Protein AF-W2KAK3-F1 (afdb_monomer_lite)

Foldseek 3Di:
DDDDDDDDDDDDDDDDDDDDDDDDDDDDDDDDDDPPPPVLQPLDPVCVVVLVVCVVVLHDLVNLCVVLVCDPDCVVVCVVSVSSSSNSNVVNVVQCVDPVCVVSCVVNVVD

Organism: Phytophthora nicotianae (NCBI:txid4792)

InterPro domains:
  IPR031825 RXLR phytopathogen effector protein [PF16810] (3-92)

pLDDT: mean 71.6, std 21.8, range [32.75, 96.25]

Sequence (111 aa):
GNRDNKRALRVASKTEEADSSDDPASAKDLTDSDDEEERDLIISTWDRPKYRRWFHDGMTPYDVQHVLGLTGVRRLWKPIKRRVYKGYVVYYTEKCNKAKYHDFCKQHADK

Radius of gyration: 22.88 Å; chains: 1; bounding box: 58×44×67 Å

Structure (mmCIF, N/CA/C/O backbone):
data_AF-W2KAK3-F1
#
_entry.id   AF-W2KAK3-F1
#
loop_
_atom_site.group_PDB
_atom_site.id
_atom_site.type_symbol
_atom_site.label_atom_id
_atom_site.label_alt_id
_atom_site.label_comp_id
_atom_site.label_asym_id
_atom_site.label_entity_id
_atom_site.label_seq_id
_atom_site.pdbx_PDB_ins_code
_atom_site.Cartn_x
_atom_site.Cartn_y
_atom_site.Cartn_z
_atom_site.occupancy
_atom_site.B_iso_or_equiv
_atom_site.auth_seq_id
_atom_site.auth_comp_id
_atom_site.auth_asym_id
_atom_site.auth_atom_id
_atom_site.pdbx_PDB_model_num
ATOM 1 N N . GLY A 1 1 ? 10.194 -19.415 53.461 1.00 34.44 1 GLY A N 1
ATOM 2 C CA . GLY A 1 1 ? 11.528 -19.726 52.916 1.00 34.44 1 GLY A CA 1
ATOM 3 C C . GLY A 1 1 ? 11.719 -18.947 51.638 1.00 34.44 1 GLY A C 1
ATOM 4 O O . GLY A 1 1 ? 11.122 -19.308 50.636 1.00 34.44 1 GLY A O 1
ATOM 5 N N . ASN A 1 2 ? 12.464 -17.847 51.719 1.00 42.97 2 ASN A N 1
ATOM 6 C CA . ASN A 1 2 ? 12.792 -16.953 50.611 1.00 42.97 2 ASN A CA 1
ATOM 7 C C . ASN A 1 2 ? 14.010 -17.528 49.869 1.00 42.97 2 ASN A C 1
ATOM 9 O O . ASN A 1 2 ? 14.971 -17.915 50.532 1.00 42.97 2 ASN A O 1
ATOM 13 N N . ARG A 1 3 ? 13.968 -17.645 48.537 1.00 49.44 3 ARG A N 1
ATOM 14 C CA . ARG A 1 3 ? 15.110 -18.116 47.736 1.00 49.44 3 ARG A CA 1
ATOM 15 C C . ARG A 1 3 ? 15.656 -16.974 46.891 1.00 49.44 3 ARG A C 1
ATOM 17 O O . ARG A 1 3 ? 15.136 -16.661 45.825 1.00 49.44 3 ARG A O 1
ATOM 24 N N . ASP A 1 4 ? 16.725 -16.387 47.417 1.00 55.53 4 ASP A N 1
ATOM 25 C CA . ASP A 1 4 ? 17.723 -15.604 46.706 1.00 55.53 4 ASP A CA 1
ATOM 26 C C . ASP A 1 4 ? 18.232 -16.345 45.466 1.00 55.53 4 ASP A C 1
ATOM 28 O O . ASP A 1 4 ? 18.684 -17.480 45.575 1.00 55.53 4 ASP A O 1
ATOM 32 N N . ASN A 1 5 ? 18.274 -15.667 44.320 1.00 54.28 5 ASN A N 1
ATOM 33 C CA . ASN A 1 5 ? 19.195 -16.006 43.237 1.00 54.28 5 ASN A CA 1
ATOM 34 C C . ASN A 1 5 ? 19.879 -14.721 42.766 1.00 54.28 5 ASN A C 1
ATOM 36 O O . ASN A 1 5 ? 19.493 -14.084 41.790 1.00 54.28 5 ASN A O 1
ATOM 40 N N . LYS A 1 6 ? 20.900 -14.334 43.532 1.00 59.53 6 LYS A N 1
ATOM 41 C CA . LYS A 1 6 ? 21.881 -13.300 43.204 1.00 59.53 6 LYS A CA 1
ATOM 42 C C . LYS A 1 6 ? 23.026 -13.991 42.460 1.00 59.53 6 LYS A C 1
ATOM 44 O O . LYS A 1 6 ? 23.701 -14.834 43.047 1.00 59.53 6 LYS A O 1
ATOM 49 N N . ARG A 1 7 ? 23.272 -13.653 41.194 1.00 51.16 7 ARG A N 1
ATOM 50 C CA . ARG A 1 7 ? 24.529 -13.999 40.502 1.00 51.16 7 ARG A CA 1
ATOM 51 C C . ARG A 1 7 ? 24.792 -12.947 39.423 1.00 51.16 7 ARG A C 1
ATOM 53 O O . ARG A 1 7 ? 24.150 -12.950 38.387 1.00 51.16 7 ARG A O 1
ATOM 60 N N . ALA A 1 8 ? 25.436 -11.847 39.799 1.00 49.41 8 ALA A N 1
ATOM 61 C CA . ALA A 1 8 ? 26.890 -11.651 39.810 1.00 49.41 8 ALA A CA 1
ATOM 62 C C . ALA A 1 8 ? 27.453 -11.430 38.396 1.00 49.41 8 ALA A C 1
ATOM 64 O O . ALA A 1 8 ? 27.655 -12.368 37.628 1.00 49.41 8 ALA A O 1
ATOM 65 N N . LEU A 1 9 ? 27.709 -10.149 38.120 1.00 45.88 9 LEU A N 1
ATOM 66 C CA . LEU A 1 9 ? 28.524 -9.611 37.037 1.00 45.88 9 LEU A CA 1
ATOM 67 C C . LEU A 1 9 ? 29.882 -10.325 36.974 1.00 45.88 9 LEU A C 1
ATOM 69 O O . LEU A 1 9 ? 30.546 -10.473 38.003 1.00 45.88 9 LEU A O 1
ATOM 73 N N . ARG A 1 10 ? 30.336 -10.689 35.77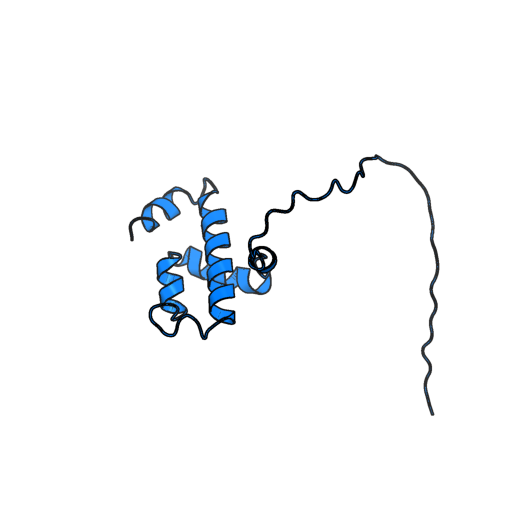1 1.00 46.81 10 ARG A N 1
ATOM 74 C CA . ARG A 1 10 ? 31.767 -10.851 35.497 1.00 46.81 10 ARG A CA 1
ATOM 75 C C . ARG A 1 10 ? 32.155 -10.118 34.223 1.00 46.81 10 ARG A C 1
ATOM 77 O O . ARG A 1 10 ? 31.489 -10.198 33.198 1.00 46.81 10 ARG A O 1
ATOM 84 N N . VAL A 1 11 ? 33.227 -9.365 34.412 1.00 42.41 11 VAL A N 1
ATOM 85 C CA . VAL A 1 11 ? 33.878 -8.385 33.555 1.00 42.41 11 VAL A CA 1
ATOM 86 C C . VAL A 1 11 ? 34.806 -9.074 32.552 1.00 42.41 11 VAL A C 1
ATOM 88 O O . VAL A 1 11 ? 35.422 -10.083 32.878 1.00 42.41 11 VAL A O 1
ATOM 91 N N . ALA A 1 12 ? 34.857 -8.466 31.366 1.00 44.97 12 ALA A N 1
ATOM 92 C CA . ALA A 1 12 ? 35.900 -8.397 30.341 1.00 44.97 12 ALA A CA 1
ATOM 93 C C . ALA A 1 12 ? 36.929 -9.535 30.182 1.00 44.97 12 ALA A C 1
ATOM 95 O O . ALA A 1 12 ? 37.716 -9.856 31.068 1.00 44.97 12 ALA A O 1
ATOM 96 N N . SER A 1 13 ? 37.075 -9.966 28.931 1.00 39.25 13 SER A N 1
ATOM 97 C CA . SER A 1 13 ? 38.387 -10.250 28.348 1.00 39.25 13 SER A CA 1
ATOM 98 C C . SER A 1 13 ? 38.520 -9.402 27.085 1.00 39.25 13 SER A C 1
ATOM 100 O O . SER A 1 13 ? 37.751 -9.541 26.138 1.00 39.25 13 SER A O 1
ATOM 102 N N . LYS A 1 14 ? 39.438 -8.445 27.179 1.00 37.19 14 LYS A N 1
ATOM 103 C CA . LYS A 1 14 ? 39.946 -7.539 26.150 1.00 37.19 14 LYS A CA 1
ATOM 104 C C . LYS A 1 14 ? 41.023 -8.279 25.350 1.00 37.19 14 LYS A C 1
ATOM 106 O O . LYS A 1 14 ? 41.794 -8.976 26.002 1.00 37.19 14 LYS A O 1
ATOM 111 N N . THR A 1 15 ? 41.041 -8.103 24.023 1.00 32.75 15 THR A N 1
ATOM 112 C CA . THR A 1 15 ? 42.217 -8.039 23.114 1.00 32.75 15 THR A CA 1
ATOM 113 C C . THR A 1 15 ? 41.760 -8.290 21.674 1.00 32.75 15 THR A C 1
ATOM 115 O O . THR A 1 15 ? 41.085 -9.291 21.461 1.00 32.75 15 THR A O 1
ATOM 118 N N . GLU A 1 16 ? 42.101 -7.567 20.611 1.00 38.56 16 GLU A N 1
ATOM 119 C CA . GLU A 1 16 ? 42.623 -6.229 20.272 1.00 38.56 16 GLU A CA 1
ATOM 120 C C . GLU A 1 16 ? 42.364 -6.120 18.730 1.00 38.56 16 GLU A C 1
ATOM 122 O O . GLU A 1 16 ? 42.224 -7.152 18.072 1.00 38.56 16 GLU A O 1
ATOM 127 N N . GLU A 1 17 ? 42.375 -4.908 18.161 1.00 42.00 17 GLU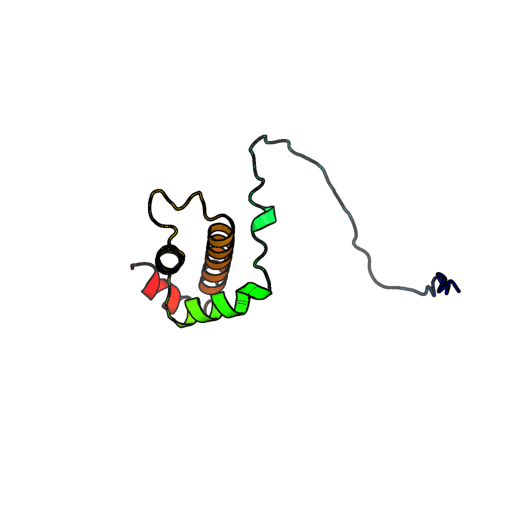 A N 1
ATOM 128 C CA . GLU A 1 17 ? 42.544 -4.585 16.722 1.00 42.00 17 GLU A CA 1
ATOM 129 C C . GLU A 1 17 ? 41.441 -4.976 15.701 1.00 42.00 17 GLU A C 1
ATOM 131 O O . GLU A 1 17 ? 41.403 -6.090 15.182 1.00 42.00 17 GLU A O 1
ATOM 136 N N . ALA A 1 18 ? 40.613 -3.997 15.302 1.00 37.06 18 ALA A N 1
ATOM 137 C CA . ALA A 1 18 ? 40.617 -3.459 13.928 1.00 37.06 18 ALA A CA 1
ATOM 138 C C . ALA A 1 18 ? 39.522 -2.386 13.718 1.00 37.06 18 ALA A C 1
ATOM 140 O O . ALA A 1 18 ? 38.330 -2.675 13.718 1.00 37.06 18 ALA A O 1
ATOM 141 N N . ASP A 1 19 ? 40.004 -1.171 13.462 1.00 34.97 19 ASP A N 1
ATOM 142 C CA . ASP A 1 19 ? 39.447 -0.160 12.552 1.00 34.97 19 ASP A CA 1
ATOM 143 C C . ASP A 1 19 ? 38.223 0.685 12.970 1.00 34.97 19 ASP A C 1
ATOM 145 O O . ASP A 1 19 ? 37.085 0.511 12.543 1.00 34.97 19 ASP A O 1
ATOM 149 N N . SER A 1 20 ? 38.526 1.660 13.828 1.00 44.91 20 SER A N 1
ATOM 150 C CA . SER A 1 20 ? 38.239 3.096 13.666 1.00 44.91 20 SER A CA 1
ATOM 151 C C . SER A 1 20 ? 37.247 3.539 12.568 1.00 44.91 20 SER A C 1
ATOM 153 O O . SER A 1 20 ? 37.637 3.797 11.433 1.00 44.91 20 SER A O 1
ATOM 155 N N . SER A 1 21 ? 36.015 3.866 12.967 1.00 40.97 21 SER A N 1
ATOM 156 C CA . SER A 1 21 ? 35.468 5.224 12.778 1.00 40.97 21 SER A CA 1
ATOM 157 C C . SER A 1 21 ? 34.169 5.373 13.570 1.00 40.97 21 SER A C 1
ATOM 159 O O . SER A 1 21 ? 33.108 4.904 13.161 1.00 40.97 21 SER A O 1
ATOM 161 N N . ASP A 1 22 ? 34.284 6.009 14.728 1.00 41.72 22 ASP A N 1
ATOM 162 C CA . ASP A 1 22 ? 33.180 6.560 15.503 1.00 41.72 22 ASP A CA 1
ATOM 163 C C . ASP A 1 22 ? 33.419 8.072 15.494 1.00 41.72 22 ASP A C 1
ATOM 165 O O . ASP A 1 22 ? 34.481 8.519 15.928 1.00 41.72 22 ASP A O 1
ATOM 169 N N . ASP A 1 23 ? 32.477 8.849 14.967 1.00 37.62 23 ASP A N 1
ATOM 170 C CA . ASP A 1 23 ? 32.279 10.195 15.491 1.00 37.62 23 ASP A CA 1
ATOM 171 C C . ASP A 1 23 ? 30.771 10.493 15.558 1.00 37.62 23 ASP A C 1
ATOM 173 O O . ASP A 1 23 ? 30.093 10.582 14.522 1.00 37.62 23 ASP A O 1
ATOM 177 N N . PRO A 1 24 ? 30.212 10.577 16.777 1.00 53.84 24 PRO A N 1
ATOM 178 C CA . PRO A 1 24 ? 28.823 10.890 17.026 1.00 53.84 24 PRO A CA 1
ATOM 179 C C . PRO A 1 24 ? 28.601 12.402 17.193 1.00 53.84 24 PRO A C 1
ATOM 181 O O . PRO A 1 24 ? 29.302 13.087 17.927 1.00 53.84 24 PRO A O 1
ATOM 184 N N . ALA A 1 25 ? 27.489 12.861 16.614 1.00 49.38 25 ALA A N 1
ATOM 185 C CA . ALA A 1 25 ? 26.774 14.107 16.906 1.00 49.38 25 ALA A CA 1
ATOM 186 C C . ALA A 1 25 ? 27.427 15.442 16.485 1.00 49.38 25 ALA A C 1
ATOM 188 O O . ALA A 1 25 ? 28.356 15.949 17.104 1.00 49.38 25 ALA A O 1
ATOM 189 N N . SER A 1 26 ? 26.756 16.139 15.560 1.00 38.22 26 SER A N 1
ATOM 190 C CA . SER A 1 26 ? 26.645 17.596 15.650 1.00 38.22 26 SER A CA 1
ATOM 191 C C . SER A 1 26 ? 25.179 18.008 15.598 1.00 38.22 26 SER A C 1
ATOM 193 O O . SER A 1 26 ? 24.367 17.462 14.852 1.00 38.22 26 SER A O 1
ATOM 195 N N . ALA A 1 27 ? 24.846 18.891 16.525 1.00 49.47 27 ALA A N 1
ATOM 196 C CA . ALA A 1 27 ? 23.522 19.164 17.027 1.00 49.47 27 ALA A CA 1
ATOM 197 C C . ALA A 1 27 ? 22.773 20.213 16.194 1.00 49.47 27 ALA A C 1
ATOM 199 O O . ALA A 1 27 ? 23.347 21.216 15.793 1.00 49.47 27 ALA A O 1
ATOM 200 N N . LYS A 1 28 ? 21.456 19.989 16.095 1.00 52.47 28 LYS A N 1
ATOM 201 C CA . LYS A 1 28 ? 20.371 20.981 16.152 1.00 52.47 28 LYS A CA 1
ATOM 202 C C . LYS A 1 28 ? 20.498 22.208 15.242 1.00 52.47 28 LYS A C 1
ATOM 204 O O . LYS A 1 28 ? 21.057 23.221 15.648 1.00 52.47 28 LYS A O 1
ATOM 209 N N . ASP A 1 29 ? 19.753 22.171 14.141 1.00 37.97 29 ASP A N 1
ATOM 210 C CA . ASP A 1 29 ? 18.993 23.352 13.734 1.00 37.97 29 ASP A CA 1
ATOM 211 C C . ASP A 1 29 ? 17.538 23.149 14.176 1.00 37.97 29 ASP A C 1
ATOM 213 O O . ASP A 1 29 ? 16.885 22.157 13.844 1.00 37.97 29 ASP A O 1
ATOM 217 N N . LEU A 1 30 ? 17.093 24.033 15.064 1.00 52.09 30 LEU A N 1
ATOM 218 C CA . LEU A 1 30 ? 15.760 24.055 15.647 1.00 52.09 30 LEU A CA 1
ATOM 219 C C . LEU A 1 30 ? 14.790 24.596 14.595 1.00 52.09 30 LEU A C 1
ATOM 221 O O . LEU A 1 30 ? 14.610 25.807 14.492 1.00 52.09 30 LEU A O 1
ATOM 225 N N . THR A 1 31 ? 14.139 23.708 13.845 1.00 46.72 31 THR A N 1
ATOM 226 C CA . THR A 1 31 ? 12.885 24.053 13.174 1.00 46.72 31 THR A CA 1
ATOM 227 C C . THR A 1 31 ? 11.728 23.420 13.940 1.00 46.72 31 THR A C 1
ATOM 229 O O . THR A 1 31 ? 11.577 22.204 14.040 1.00 46.72 31 THR A O 1
ATOM 232 N N . ASP A 1 32 ? 10.986 24.296 14.602 1.00 48.38 32 ASP A N 1
ATOM 233 C CA . ASP A 1 32 ? 9.761 24.037 15.339 1.00 48.38 32 ASP A CA 1
ATOM 234 C C . ASP A 1 32 ? 8.649 23.639 14.354 1.00 48.38 32 ASP A C 1
ATOM 236 O O . ASP A 1 32 ? 8.012 24.478 13.715 1.00 48.38 32 ASP A O 1
ATOM 240 N N . SER A 1 33 ? 8.460 22.335 14.160 1.00 45.62 33 SER A N 1
ATOM 241 C CA . SER A 1 33 ? 7.233 21.764 13.596 1.00 45.62 33 SER A CA 1
ATOM 242 C C . SER A 1 33 ? 7.134 20.291 13.958 1.00 45.62 33 SER A C 1
ATOM 244 O O . SER A 1 33 ? 7.662 19.444 13.253 1.00 45.62 33 SER A O 1
ATOM 246 N N . ASP A 1 34 ? 6.500 20.030 15.101 1.00 45.72 34 ASP A N 1
ATOM 247 C CA . ASP A 1 34 ? 5.592 18.905 15.393 1.00 45.72 34 ASP A CA 1
ATOM 248 C C . ASP A 1 34 ? 5.757 17.598 14.579 1.00 45.72 34 ASP A C 1
ATOM 250 O O . ASP A 1 34 ? 4.787 17.060 14.048 1.00 45.72 34 ASP A O 1
ATOM 254 N N . ASP A 1 35 ? 6.975 17.056 14.474 1.00 47.03 35 ASP A N 1
ATOM 255 C CA . ASP A 1 35 ? 7.228 15.764 13.826 1.00 47.03 35 ASP A CA 1
ATOM 256 C C . ASP A 1 35 ? 7.352 14.644 14.866 1.00 47.03 35 ASP A C 1
ATOM 258 O O . ASP A 1 35 ? 8.383 13.996 15.053 1.00 47.03 35 ASP A O 1
ATOM 262 N N . GLU A 1 36 ? 6.252 14.404 15.580 1.00 46.62 36 GLU A N 1
ATOM 263 C CA . GLU A 1 36 ? 6.071 13.152 16.316 1.00 46.62 36 GLU A CA 1
ATOM 264 C C . GLU A 1 36 ? 5.742 11.968 15.376 1.00 46.62 36 GLU A C 1
ATOM 266 O O . GLU A 1 36 ? 5.594 10.834 15.841 1.00 46.62 36 GLU A O 1
ATOM 271 N N . GLU A 1 37 ? 5.637 12.183 14.054 1.00 49.97 37 GLU A N 1
ATOM 272 C CA . GLU A 1 37 ? 5.270 11.137 13.094 1.00 49.97 37 GLU A CA 1
ATOM 273 C C . GLU A 1 37 ? 6.460 10.302 12.593 1.00 49.97 37 GLU A C 1
ATOM 275 O O . GLU A 1 37 ? 6.251 9.147 12.203 1.00 49.97 37 GLU A O 1
ATOM 280 N N . GLU A 1 38 ? 7.695 10.810 12.647 1.00 45.31 38 GLU A N 1
ATOM 281 C CA . GLU A 1 38 ? 8.860 10.111 12.085 1.00 45.31 38 GLU A CA 1
ATOM 282 C C . GLU A 1 38 ? 9.221 8.814 12.842 1.00 45.31 38 GLU A C 1
ATOM 284 O O . GLU A 1 38 ? 9.584 7.798 12.240 1.00 45.31 38 GLU A O 1
ATOM 289 N N . ARG A 1 39 ? 9.022 8.773 14.170 1.00 49.09 39 ARG A N 1
ATOM 290 C CA . ARG A 1 39 ? 9.305 7.571 14.990 1.00 49.09 39 ARG A CA 1
ATOM 291 C C . ARG A 1 39 ? 8.321 6.415 14.769 1.00 49.09 39 ARG A C 1
ATOM 293 O O . ARG A 1 39 ? 8.602 5.289 15.179 1.00 49.09 39 ARG A O 1
ATOM 300 N N . ASP A 1 40 ? 7.197 6.664 14.098 1.00 52.12 40 ASP A N 1
ATOM 301 C CA . ASP A 1 40 ? 6.138 5.680 13.835 1.00 52.12 40 ASP A CA 1
ATOM 302 C C . ASP A 1 40 ? 6.298 4.960 12.475 1.00 52.12 40 ASP A C 1
ATOM 304 O O . ASP A 1 40 ? 5.492 4.090 12.130 1.00 52.12 40 ASP A O 1
ATOM 308 N N . LEU A 1 41 ? 7.341 5.294 11.700 1.00 56.22 41 LEU A N 1
ATOM 309 C CA . LEU A 1 41 ? 7.591 4.759 10.353 1.00 56.22 41 LEU A CA 1
ATOM 310 C C . LEU A 1 41 ? 8.358 3.430 10.328 1.00 56.22 41 LEU A C 1
ATOM 312 O O . LEU A 1 41 ? 8.526 2.832 9.261 1.00 56.22 41 LEU A O 1
ATOM 316 N N . ILE A 1 42 ? 8.787 2.915 11.484 1.00 60.47 42 ILE A N 1
ATOM 317 C CA . ILE A 1 42 ? 9.388 1.582 11.555 1.00 60.47 42 ILE A CA 1
ATOM 318 C C . ILE A 1 42 ? 8.304 0.559 11.214 1.00 60.47 42 ILE A C 1
ATOM 320 O O . ILE A 1 42 ? 7.404 0.281 12.009 1.00 60.47 42 ILE A O 1
ATOM 324 N N . ILE A 1 43 ? 8.406 -0.038 10.022 1.00 62.94 43 ILE A N 1
ATOM 325 C CA . ILE A 1 43 ? 7.607 -1.204 9.653 1.00 62.94 43 ILE A CA 1
ATOM 326 C C . ILE A 1 43 ? 7.857 -2.282 10.705 1.00 62.94 43 ILE A C 1
ATOM 328 O O . ILE A 1 43 ? 8.906 -2.933 10.708 1.00 62.94 43 ILE A O 1
ATOM 332 N N . SER A 1 44 ? 6.870 -2.489 11.576 1.00 65.19 44 SER A N 1
ATOM 333 C CA . SER A 1 44 ? 6.872 -3.600 12.517 1.00 65.19 44 SER A CA 1
ATOM 334 C C . SER A 1 44 ? 7.172 -4.893 11.761 1.00 65.19 44 SER A C 1
ATOM 336 O O . SER A 1 44 ? 6.521 -5.223 10.762 1.00 65.19 44 SER A O 1
ATOM 338 N N . THR A 1 45 ? 8.173 -5.640 12.226 1.00 65.25 45 THR A N 1
ATOM 339 C CA . THR A 1 45 ? 8.556 -6.930 11.638 1.00 65.25 45 THR A CA 1
ATOM 340 C C . THR A 1 45 ? 7.382 -7.910 11.610 1.00 65.25 45 THR A C 1
ATOM 342 O O . THR A 1 45 ? 7.280 -8.707 10.677 1.00 65.25 45 THR A O 1
ATOM 345 N N . TRP A 1 46 ? 6.456 -7.787 12.566 1.00 75.00 46 TRP A N 1
ATOM 346 C CA . TRP A 1 46 ? 5.232 -8.581 12.672 1.00 75.00 46 TRP A CA 1
ATOM 347 C C . TRP A 1 46 ? 4.217 -8.299 11.561 1.00 75.00 46 TRP A C 1
ATOM 349 O O . TRP A 1 46 ? 3.493 -9.206 11.157 1.00 75.00 46 TRP A O 1
ATOM 359 N N . ASP A 1 47 ? 4.180 -7.077 11.024 1.00 82.88 47 ASP A N 1
ATOM 360 C CA . ASP A 1 47 ? 3.230 -6.705 9.970 1.00 82.88 47 ASP A CA 1
ATOM 361 C C . ASP A 1 47 ? 3.751 -7.025 8.557 1.00 82.88 47 ASP A C 1
ATOM 363 O O . ASP A 1 47 ? 2.976 -7.088 7.599 1.00 82.88 47 ASP A O 1
ATOM 367 N N . ARG A 1 48 ? 5.053 -7.313 8.400 1.00 85.56 48 ARG A N 1
ATOM 368 C CA . ARG A 1 48 ? 5.662 -7.628 7.092 1.00 85.56 48 ARG A CA 1
ATOM 369 C C . ARG A 1 48 ? 4.979 -8.777 6.332 1.00 85.56 48 ARG A C 1
ATOM 371 O O . ARG A 1 48 ? 4.785 -8.618 5.124 1.00 85.56 48 ARG A O 1
ATOM 378 N N . PRO A 1 49 ? 4.594 -9.915 6.950 1.00 92.62 49 PRO A N 1
ATOM 379 C CA . PRO A 1 49 ? 3.879 -10.981 6.242 1.00 92.62 49 PRO A CA 1
ATOM 380 C C . PRO A 1 49 ? 2.538 -10.510 5.671 1.00 92.62 49 PRO A C 1
ATOM 382 O O . PRO A 1 49 ? 2.178 -10.862 4.548 1.00 92.62 49 PRO A O 1
ATOM 385 N N . LYS A 1 50 ? 1.828 -9.660 6.418 1.00 93.88 50 LYS A N 1
ATOM 386 C CA . LYS A 1 50 ? 0.549 -9.079 6.009 1.00 93.88 50 LYS A CA 1
ATOM 387 C C . LYS A 1 50 ? 0.724 -8.118 4.834 1.00 93.88 50 LYS A C 1
ATOM 389 O O . LYS A 1 50 ? 0.007 -8.237 3.845 1.00 93.88 50 LYS A O 1
ATOM 394 N N . TYR A 1 51 ? 1.726 -7.242 4.892 1.00 95.06 51 TYR A N 1
ATOM 395 C CA . TYR A 1 51 ? 2.060 -6.333 3.790 1.00 95.06 51 TYR A CA 1
ATOM 396 C C . TYR A 1 51 ? 2.474 -7.088 2.530 1.00 95.06 51 TYR A C 1
ATOM 398 O O . TYR A 1 51 ? 2.050 -6.749 1.427 1.00 95.06 51 TYR A O 1
ATOM 406 N N . ARG A 1 52 ? 3.257 -8.163 2.686 1.00 94.31 52 ARG A N 1
ATOM 407 C CA . ARG A 1 52 ? 3.650 -9.031 1.573 1.00 94.31 52 ARG A CA 1
ATOM 408 C C . ARG A 1 52 ? 2.440 -9.646 0.882 1.00 94.31 52 ARG A C 1
ATOM 410 O O . ARG A 1 52 ? 2.434 -9.697 -0.342 1.00 94.31 52 ARG A O 1
ATOM 417 N N . ARG A 1 53 ? 1.451 -10.106 1.652 1.00 96.00 53 ARG A N 1
ATOM 418 C CA . ARG A 1 53 ? 0.217 -10.679 1.110 1.00 96.00 53 ARG A CA 1
ATOM 419 C C . ARG A 1 53 ? -0.566 -9.644 0.306 1.00 96.00 53 ARG A C 1
ATOM 421 O O . ARG A 1 53 ? -0.766 -9.861 -0.877 1.00 96.00 53 ARG A O 1
ATOM 428 N N . TRP A 1 54 ? -0.883 -8.492 0.899 1.00 96.25 54 TRP A N 1
ATOM 429 C CA . TRP A 1 54 ? -1.585 -7.410 0.195 1.00 96.25 54 TRP A CA 1
ATOM 430 C C . TRP A 1 54 ? -0.878 -6.976 -1.090 1.00 96.25 54 TRP A C 1
ATOM 432 O O . TRP A 1 54 ? -1.519 -6.788 -2.115 1.00 96.25 54 TRP A O 1
ATOM 442 N N . PHE A 1 55 ? 0.450 -6.861 -1.055 1.00 94.88 55 PHE A N 1
ATOM 443 C CA . PHE A 1 55 ? 1.232 -6.515 -2.239 1.00 94.88 55 PHE A CA 1
ATOM 444 C C . PHE A 1 55 ? 1.148 -7.582 -3.341 1.00 94.88 55 PHE A C 1
ATOM 446 O O . PHE A 1 55 ? 0.971 -7.236 -4.499 1.00 94.88 55 PHE A O 1
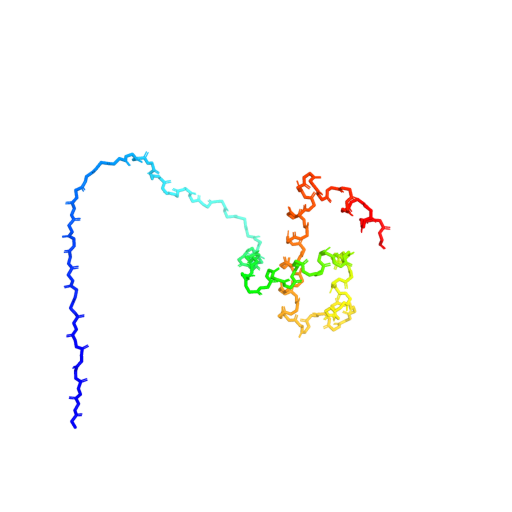ATOM 453 N N . HIS A 1 56 ? 1.247 -8.873 -3.005 1.00 93.25 56 HIS A N 1
ATOM 454 C CA . HIS A 1 56 ? 1.094 -9.947 -4.002 1.00 93.25 56 HIS A CA 1
ATOM 455 C C . HIS A 1 56 ? -0.326 -10.066 -4.543 1.00 93.25 56 HIS A C 1
ATOM 457 O O . HIS A 1 56 ? -0.498 -10.440 -5.697 1.00 93.25 56 HIS A O 1
ATOM 463 N N . ASP A 1 57 ? -1.319 -9.699 -3.736 1.00 94.56 57 ASP A N 1
ATOM 464 C CA . ASP A 1 57 ? -2.723 -9.653 -4.141 1.00 94.56 57 ASP A CA 1
ATOM 465 C C . ASP A 1 57 ? -3.036 -8.430 -5.032 1.00 94.56 57 ASP A C 1
ATOM 467 O O . ASP A 1 57 ? -4.189 -8.208 -5.394 1.00 94.56 57 ASP A O 1
ATOM 471 N N . GLY A 1 58 ? -2.038 -7.616 -5.401 1.00 93.75 58 GLY A N 1
ATOM 472 C CA . GLY A 1 58 ? -2.256 -6.474 -6.289 1.00 93.75 58 GLY A CA 1
ATOM 473 C C . GLY A 1 58 ? -2.851 -5.245 -5.605 1.00 93.75 58 GLY A C 1
ATOM 474 O O . GLY A 1 58 ? -3.305 -4.337 -6.300 1.00 93.75 58 GLY A O 1
ATOM 475 N N . MET A 1 59 ? -2.896 -5.210 -4.271 1.00 95.44 59 MET A N 1
ATOM 476 C CA . MET A 1 59 ? -3.522 -4.103 -3.556 1.00 95.44 59 MET A CA 1
ATOM 477 C C . MET A 1 59 ? -2.643 -2.855 -3.595 1.00 95.44 59 MET A C 1
ATOM 479 O O . MET A 1 59 ? -1.448 -2.900 -3.315 1.00 95.44 59 MET A O 1
ATOM 483 N N . THR A 1 60 ? -3.255 -1.723 -3.904 1.00 94.81 60 THR A N 1
ATOM 484 C CA . THR A 1 60 ? -2.646 -0.398 -3.799 1.00 94.81 60 THR A CA 1
ATOM 485 C C . THR A 1 60 ? -2.766 0.131 -2.366 1.00 94.81 60 THR A C 1
ATOM 487 O O . THR A 1 60 ? -3.559 -0.380 -1.561 1.00 94.81 60 THR A O 1
ATOM 490 N N . PRO A 1 61 ? -2.036 1.202 -2.006 1.00 94.88 61 PRO A N 1
ATOM 491 C CA . PRO A 1 61 ? -2.315 1.937 -0.777 1.00 94.88 61 PRO A CA 1
ATOM 492 C C . PRO A 1 61 ? -3.796 2.318 -0.636 1.00 94.88 61 PRO A C 1
ATOM 494 O O . PRO A 1 61 ? -4.370 2.156 0.442 1.00 94.88 61 PRO A O 1
ATOM 497 N N . TYR A 1 62 ? -4.441 2.740 -1.724 1.00 93.00 62 TYR A N 1
ATOM 498 C CA . TYR A 1 62 ? -5.858 3.097 -1.738 1.00 93.00 62 TYR A CA 1
ATOM 499 C C . TYR A 1 62 ? -6.767 1.910 -1.373 1.00 93.00 62 TYR A C 1
ATOM 501 O O . TYR A 1 62 ? -7.648 2.043 -0.515 1.00 93.00 62 TYR A O 1
ATOM 509 N N . ASP A 1 63 ? -6.508 0.726 -1.929 1.00 94.50 63 ASP A N 1
ATOM 510 C CA . ASP A 1 63 ? -7.260 -0.495 -1.608 1.00 94.50 63 ASP A CA 1
ATOM 511 C C . ASP A 1 63 ? -7.118 -0.868 -0.128 1.00 94.50 63 ASP A C 1
ATOM 513 O O . ASP A 1 63 ? -8.092 -1.175 0.566 1.00 94.50 63 ASP A O 1
ATOM 517 N N . VAL A 1 64 ? -5.895 -0.793 0.403 1.00 94.75 64 VAL A N 1
ATOM 518 C CA . VAL A 1 64 ? -5.632 -1.090 1.817 1.00 94.75 64 VAL A CA 1
ATOM 519 C C . VAL A 1 64 ? -6.278 -0.049 2.733 1.00 94.75 64 VAL A C 1
ATOM 521 O O . VAL A 1 64 ? -6.775 -0.400 3.808 1.00 94.75 64 VAL A O 1
ATOM 524 N N . GLN A 1 65 ? -6.360 1.216 2.312 1.00 93.81 65 GLN A N 1
ATOM 525 C CA . GLN A 1 65 ? -7.103 2.248 3.036 1.00 93.81 65 GLN A CA 1
ATOM 526 C C . GLN A 1 65 ? -8.589 1.876 3.184 1.00 93.81 65 GLN A C 1
ATOM 528 O O . GLN A 1 65 ? -9.156 2.034 4.275 1.00 93.81 65 GLN A O 1
ATOM 533 N N . HIS A 1 66 ? -9.200 1.337 2.125 1.00 93.06 66 HIS A N 1
ATOM 534 C CA . HIS A 1 66 ? -10.584 0.855 2.132 1.00 93.06 66 HIS A CA 1
ATOM 535 C C . HIS A 1 66 ? -10.759 -0.364 3.034 1.00 93.06 66 HIS A C 1
ATOM 537 O O . HIS A 1 66 ? -11.625 -0.356 3.909 1.00 93.06 66 HIS A O 1
ATOM 543 N N . VAL A 1 67 ? -9.893 -1.373 2.902 1.00 93.94 67 VAL A N 1
ATOM 544 C CA . VAL A 1 67 ? -9.941 -2.596 3.726 1.00 93.94 67 VAL A CA 1
ATOM 545 C C . VAL A 1 67 ? -9.786 -2.290 5.216 1.00 93.94 67 VAL A C 1
ATOM 547 O O . VAL A 1 67 ? -10.441 -2.893 6.069 1.00 93.94 67 VAL A O 1
ATOM 550 N N . LEU A 1 68 ? -8.958 -1.308 5.568 1.00 92.50 68 LEU A N 1
ATOM 551 C CA . LEU A 1 68 ? -8.808 -0.872 6.954 1.00 92.50 68 LEU A CA 1
ATOM 552 C C . LEU A 1 68 ? -9.998 -0.025 7.447 1.00 92.50 68 LEU A C 1
ATOM 554 O O . LEU A 1 68 ? -10.136 0.215 8.656 1.00 92.50 68 LEU A O 1
ATOM 558 N N . GLY A 1 69 ? -10.900 0.380 6.551 1.00 91.94 69 GLY A N 1
ATOM 559 C CA . GLY A 1 69 ? -12.021 1.267 6.843 1.00 91.94 69 GLY A CA 1
ATOM 560 C C . GLY A 1 69 ? -11.524 2.617 7.348 1.00 91.94 69 GLY A C 1
ATOM 561 O O . GLY A 1 69 ? -12.014 3.110 8.371 1.00 91.94 69 GLY A O 1
ATOM 562 N N . LEU A 1 70 ? -10.481 3.135 6.695 1.00 91.06 70 LEU A N 1
ATOM 563 C CA . LEU A 1 70 ? -9.867 4.442 6.940 1.00 91.06 70 LEU A CA 1
ATOM 564 C C . LEU A 1 70 ? -10.389 5.506 5.966 1.00 91.06 70 LEU A C 1
ATOM 566 O O . LEU A 1 70 ? -9.771 6.556 5.796 1.00 91.06 70 LEU A O 1
ATOM 570 N N . THR A 1 71 ? -11.516 5.231 5.323 1.00 86.69 71 THR A N 1
ATOM 571 C CA . THR A 1 71 ? -12.253 6.166 4.483 1.00 86.69 71 THR A CA 1
ATOM 572 C C . THR A 1 71 ? -13.377 6.818 5.295 1.00 86.69 71 THR A C 1
ATOM 574 O O . THR A 1 71 ? -13.948 6.213 6.207 1.00 86.69 71 THR A O 1
ATOM 577 N N . GLY A 1 72 ? -13.660 8.092 5.014 1.00 81.19 72 GLY A N 1
ATOM 578 C CA . GLY A 1 72 ? -14.701 8.868 5.696 1.00 81.19 72 GLY A CA 1
ATOM 579 C C . GLY A 1 72 ? -14.360 9.355 7.116 1.00 81.19 72 GLY A C 1
ATOM 580 O O . GLY A 1 72 ? -13.232 9.255 7.602 1.00 81.19 72 GLY A O 1
ATOM 581 N N . VAL A 1 73 ? -15.376 9.897 7.797 1.00 72.94 73 VAL A N 1
ATOM 582 C CA . VAL A 1 73 ? -15.249 10.686 9.045 1.00 72.94 73 VAL A CA 1
ATOM 583 C C . VAL A 1 73 ? -14.706 9.871 10.232 1.00 72.94 73 VAL A C 1
ATOM 585 O O . VAL A 1 73 ? -14.072 10.405 11.135 1.00 72.94 73 VAL A O 1
ATOM 588 N N . ARG A 1 74 ? -14.879 8.542 10.219 1.00 68.62 74 ARG A N 1
ATOM 589 C CA . ARG A 1 74 ? -14.431 7.638 11.299 1.00 68.62 74 ARG A CA 1
ATOM 590 C C . ARG A 1 74 ? -12.946 7.253 11.220 1.00 68.62 74 ARG A C 1
ATOM 592 O O . ARG A 1 74 ? -12.494 6.426 12.015 1.00 68.62 74 ARG A O 1
ATOM 599 N N . ARG A 1 75 ? -12.179 7.812 10.275 1.00 66.75 75 ARG A N 1
ATOM 600 C CA . ARG A 1 75 ? -10.740 7.534 10.105 1.00 66.75 75 ARG A CA 1
ATOM 601 C C . ARG A 1 75 ? -9.924 7.913 11.340 1.00 66.75 75 ARG A C 1
ATOM 603 O O . ARG A 1 75 ? -8.974 7.207 11.677 1.00 66.75 75 ARG A O 1
ATOM 610 N N . LEU A 1 76 ? -10.283 9.008 12.009 1.00 69.50 76 LEU A N 1
ATOM 611 C CA . LEU A 1 76 ? -9.475 9.536 13.102 1.00 69.50 76 LEU A CA 1
ATOM 612 C C . LEU A 1 76 ? -9.504 8.624 14.346 1.00 69.50 76 LEU A C 1
ATOM 614 O O . LEU A 1 76 ? -8.527 8.602 15.084 1.00 69.50 76 LEU A O 1
ATOM 618 N N . TRP A 1 77 ? -10.559 7.824 14.571 1.00 79.12 77 TRP A N 1
ATOM 619 C CA . TRP A 1 77 ? -10.714 7.023 15.804 1.00 79.12 77 TRP A CA 1
ATOM 620 C C . TRP A 1 77 ? -10.019 5.651 15.741 1.00 79.12 77 TRP A C 1
ATOM 622 O O . TRP A 1 77 ? -10.261 4.782 16.576 1.00 79.12 77 TRP A O 1
ATOM 632 N N . LYS A 1 78 ? -9.178 5.409 14.728 1.00 83.06 78 LYS A N 1
ATOM 633 C CA . LYS A 1 78 ? -8.527 4.107 14.503 1.00 83.06 78 LYS A CA 1
ATOM 634 C C . LYS A 1 78 ? -6.997 4.235 14.442 1.00 83.06 78 LYS A C 1
ATOM 636 O O . LYS A 1 78 ? -6.419 3.944 13.390 1.00 83.06 78 LYS A O 1
ATOM 641 N N . PRO A 1 79 ? -6.318 4.626 15.538 1.00 85.69 79 PRO A N 1
ATOM 642 C CA . PRO A 1 79 ? -4.875 4.892 15.535 1.00 85.69 79 PRO A CA 1
ATOM 643 C C . PRO A 1 79 ? -4.050 3.669 15.107 1.00 85.69 79 PRO A C 1
ATOM 645 O O . PRO A 1 79 ? -3.194 3.780 14.235 1.00 85.69 79 PRO A O 1
ATOM 648 N N . ILE A 1 80 ? -4.391 2.473 15.602 1.00 88.00 80 ILE A N 1
ATOM 649 C CA . ILE A 1 80 ? -3.705 1.222 15.229 1.00 88.00 80 ILE A CA 1
ATOM 650 C C . ILE A 1 80 ? -3.809 0.967 13.720 1.00 88.00 80 ILE A C 1
ATOM 652 O O . ILE A 1 80 ? -2.816 0.674 13.061 1.00 88.00 80 ILE A O 1
ATOM 656 N N . LYS A 1 81 ? -5.006 1.119 13.137 1.00 90.06 81 LYS A N 1
ATOM 657 C CA . LYS A 1 81 ? -5.187 0.904 11.695 1.00 90.06 81 LYS A CA 1
ATOM 658 C C . LYS A 1 81 ? -4.457 1.961 10.869 1.00 90.06 81 LYS A C 1
ATOM 660 O O . LYS A 1 81 ? -3.940 1.623 9.811 1.00 90.06 81 LYS A O 1
ATOM 665 N N . ARG A 1 82 ? -4.375 3.209 11.346 1.00 89.38 82 ARG A N 1
ATOM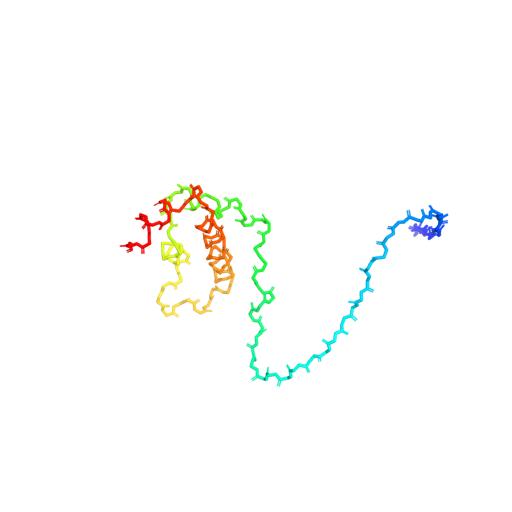 666 C CA . ARG A 1 82 ? -3.575 4.261 10.701 1.00 89.38 82 ARG A CA 1
ATOM 667 C C . ARG A 1 82 ? -2.090 3.903 10.690 1.00 89.38 82 ARG A C 1
ATOM 669 O O . ARG A 1 82 ? -1.477 4.035 9.638 1.00 89.38 82 ARG A O 1
ATOM 676 N N . ARG A 1 83 ? -1.541 3.392 11.797 1.00 89.31 83 ARG A N 1
ATOM 677 C CA . ARG A 1 83 ? -0.148 2.918 11.849 1.00 89.31 83 ARG A CA 1
ATOM 678 C C . ARG A 1 83 ? 0.103 1.779 10.857 1.00 89.31 83 ARG A C 1
ATOM 680 O O . ARG A 1 83 ? 1.044 1.851 10.076 1.00 89.31 83 ARG A O 1
ATOM 687 N N . VAL A 1 84 ? -0.790 0.786 10.806 1.00 91.81 84 VAL A N 1
ATOM 688 C CA . VAL A 1 84 ? -0.716 -0.319 9.826 1.00 91.81 84 VAL A CA 1
ATOM 689 C C . VAL A 1 84 ? -0.771 0.203 8.384 1.00 91.81 84 VAL A C 1
ATOM 691 O O . VAL A 1 84 ? -0.020 -0.254 7.529 1.00 91.81 84 VAL A O 1
ATOM 694 N N . TYR A 1 85 ? -1.641 1.177 8.104 1.00 92.94 85 TYR A N 1
ATOM 695 C CA . TYR A 1 85 ? -1.714 1.821 6.792 1.00 92.94 85 TYR A CA 1
ATOM 696 C C . TYR A 1 85 ? -0.404 2.529 6.430 1.00 92.94 85 TYR A C 1
ATOM 698 O O . TYR A 1 85 ? 0.131 2.277 5.355 1.00 92.94 85 TYR A O 1
ATOM 706 N N . LYS A 1 86 ? 0.143 3.361 7.329 1.00 91.56 86 LYS A N 1
ATOM 707 C CA . LYS A 1 86 ? 1.425 4.048 7.108 1.00 91.56 86 LYS A CA 1
ATOM 708 C C . LYS A 1 86 ? 2.550 3.047 6.830 1.00 91.56 86 LYS A C 1
ATOM 710 O O . LYS A 1 86 ? 3.261 3.194 5.842 1.00 91.56 86 LYS A O 1
ATOM 715 N N . GLY A 1 87 ? 2.646 1.982 7.627 1.00 92.56 87 GLY A N 1
ATOM 716 C CA . GLY A 1 87 ? 3.630 0.920 7.408 1.00 92.56 87 GLY A CA 1
ATOM 717 C C . GLY A 1 87 ? 3.473 0.226 6.051 1.00 92.56 87 GLY A C 1
ATOM 718 O O . GLY A 1 87 ? 4.469 -0.072 5.392 1.00 92.56 87 GLY A O 1
ATOM 719 N N . TYR A 1 88 ? 2.236 0.012 5.591 1.00 94.50 88 TYR A N 1
ATOM 720 C CA . TYR A 1 88 ? 1.998 -0.542 4.261 1.00 94.50 88 TYR A CA 1
ATOM 721 C C . TYR A 1 88 ? 2.400 0.416 3.134 1.00 94.50 88 TYR A C 1
ATOM 723 O O . TYR A 1 88 ? 3.001 -0.035 2.164 1.00 94.50 88 TYR A O 1
ATOM 731 N N . VAL A 1 89 ? 2.122 1.719 3.265 1.00 92.94 89 VAL A N 1
ATOM 732 C CA . VAL A 1 89 ? 2.545 2.738 2.287 1.00 92.94 89 VAL A CA 1
ATOM 733 C C . VAL A 1 89 ? 4.063 2.705 2.110 1.00 92.94 89 VAL A C 1
ATOM 735 O O . VAL A 1 89 ? 4.538 2.602 0.982 1.00 92.94 89 VAL A O 1
ATOM 738 N N . VAL A 1 90 ? 4.821 2.700 3.212 1.00 92.12 90 VAL A N 1
ATOM 739 C CA . VAL A 1 90 ? 6.290 2.598 3.168 1.00 92.12 90 VAL A CA 1
ATOM 740 C C . VAL A 1 90 ? 6.721 1.297 2.482 1.00 92.12 90 VAL A C 1
ATOM 742 O O . VAL A 1 90 ? 7.522 1.328 1.549 1.00 92.12 90 VAL A O 1
ATOM 745 N N . TYR A 1 91 ? 6.137 0.156 2.869 1.00 92.94 91 TYR A N 1
ATOM 746 C CA . TYR A 1 91 ? 6.448 -1.140 2.258 1.00 92.94 91 TYR A CA 1
ATOM 747 C C . TYR A 1 91 ? 6.169 -1.161 0.745 1.00 92.94 91 TYR A C 1
ATOM 749 O O . TYR A 1 91 ? 6.968 -1.705 -0.019 1.00 92.94 91 TYR A O 1
ATOM 757 N N . TYR A 1 92 ? 5.041 -0.597 0.308 1.00 93.50 92 TYR A N 1
ATOM 758 C CA . TYR A 1 92 ? 4.649 -0.532 -1.099 1.00 93.50 92 TYR A CA 1
ATOM 759 C C . TYR A 1 92 ? 5.659 0.299 -1.897 1.00 93.50 92 TYR A C 1
ATOM 761 O O . TYR A 1 92 ? 6.217 -0.196 -2.876 1.00 93.50 92 TYR A O 1
ATOM 769 N N . THR A 1 93 ? 5.989 1.502 -1.422 1.00 90.94 93 THR A N 1
ATOM 770 C CA . THR A 1 93 ? 6.978 2.388 -2.053 1.00 90.94 93 THR A CA 1
ATOM 771 C C . THR A 1 93 ? 8.357 1.730 -2.152 1.00 90.94 93 THR A C 1
ATOM 773 O O . THR A 1 93 ? 8.951 1.692 -3.230 1.00 90.94 93 THR A O 1
ATOM 776 N N . GLU A 1 94 ? 8.846 1.107 -1.074 1.00 91.50 94 GLU A N 1
ATOM 777 C CA . GLU A 1 94 ? 10.113 0.360 -1.090 1.00 91.50 94 GLU A CA 1
ATOM 778 C C . GLU A 1 94 ? 10.124 -0.782 -2.115 1.00 91.50 94 GLU A C 1
ATOM 780 O O . GLU A 1 94 ? 11.176 -1.137 -2.657 1.00 91.50 94 GLU A O 1
ATOM 785 N N . LYS A 1 95 ? 8.976 -1.428 -2.346 1.00 92.69 95 LYS A N 1
ATOM 786 C CA . LYS A 1 95 ? 8.862 -2.493 -3.344 1.00 92.69 95 LYS A CA 1
ATOM 787 C C . LYS A 1 95 ? 8.839 -1.920 -4.747 1.00 92.69 95 LYS A C 1
ATOM 789 O O . LYS A 1 95 ? 9.564 -2.448 -5.582 1.00 92.69 95 LYS A O 1
ATOM 794 N N . CYS A 1 96 ? 8.103 -0.844 -4.981 1.00 91.69 96 CYS A N 1
ATOM 795 C CA . CYS A 1 96 ? 8.032 -0.197 -6.287 1.00 91.69 96 CYS A CA 1
ATOM 796 C C . CYS A 1 96 ? 9.363 0.408 -6.740 1.00 91.69 96 CYS A C 1
ATOM 798 O O . CYS A 1 96 ? 9.656 0.394 -7.931 1.00 91.69 96 CYS A O 1
ATOM 800 N N . ASN A 1 97 ? 10.222 0.817 -5.804 1.00 90.88 97 ASN A N 1
ATOM 801 C CA . ASN A 1 97 ? 11.582 1.268 -6.112 1.00 90.88 97 ASN A CA 1
ATOM 802 C C . ASN A 1 97 ? 12.517 0.135 -6.582 1.00 90.88 97 ASN A C 1
ATOM 804 O O . ASN A 1 97 ? 13.625 0.393 -7.048 1.00 90.88 97 ASN A O 1
ATOM 808 N N . LYS A 1 98 ? 12.112 -1.138 -6.467 1.00 91.19 98 LYS A N 1
ATOM 809 C CA . LYS A 1 98 ? 12.904 -2.278 -6.951 1.00 91.19 98 LYS A CA 1
ATOM 810 C C . LYS A 1 98 ? 12.539 -2.552 -8.402 1.00 91.19 98 LYS A C 1
ATOM 812 O O . LYS A 1 98 ? 11.384 -2.855 -8.685 1.00 91.19 98 LYS A O 1
ATOM 817 N N . ALA A 1 99 ? 13.540 -2.586 -9.285 1.00 89.12 99 ALA A N 1
ATOM 818 C CA . ALA A 1 99 ? 13.360 -2.809 -10.726 1.00 89.12 99 ALA A CA 1
ATOM 819 C C . ALA A 1 99 ? 12.431 -3.993 -11.059 1.00 89.12 99 ALA A C 1
ATOM 821 O O . ALA A 1 99 ? 11.561 -3.884 -11.914 1.00 89.12 99 ALA A O 1
ATOM 822 N N . LYS A 1 100 ? 12.530 -5.096 -10.305 1.00 92.06 100 LYS A N 1
ATOM 823 C CA . LYS A 1 100 ? 11.679 -6.286 -10.485 1.00 92.06 100 LYS A CA 1
ATOM 824 C C . LYS A 1 100 ? 10.171 -6.082 -10.268 1.00 92.06 100 LYS A C 1
ATOM 826 O O . LYS A 1 100 ? 9.401 -6.954 -10.645 1.00 92.06 100 LYS A O 1
ATOM 831 N N . TYR A 1 101 ? 9.752 -5.013 -9.593 1.00 90.88 101 TYR A N 1
ATOM 832 C CA . TYR A 1 101 ? 8.341 -4.716 -9.316 1.00 90.88 101 TYR A CA 1
ATOM 833 C C . TYR A 1 101 ? 7.868 -3.436 -10.003 1.00 90.88 101 TYR A C 1
ATOM 835 O O . TYR A 1 101 ? 6.730 -3.026 -9.803 1.00 90.88 101 TYR A O 1
ATOM 843 N N . HIS A 1 102 ? 8.721 -2.809 -10.809 1.00 87.44 102 HIS A N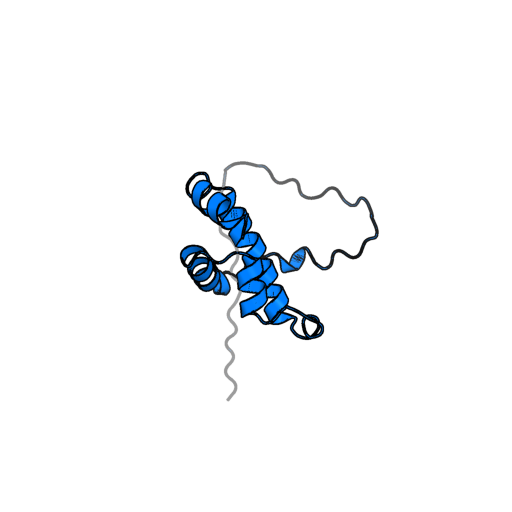 1
ATOM 844 C CA . HIS A 1 102 ? 8.416 -1.544 -11.456 1.00 87.44 102 HIS A CA 1
ATOM 845 C C . HIS A 1 102 ? 7.187 -1.652 -12.372 1.00 87.44 102 HIS A C 1
ATOM 847 O O . HIS A 1 102 ? 6.271 -0.840 -12.262 1.00 87.44 102 HIS A O 1
ATOM 853 N N . ASP A 1 103 ? 7.112 -2.700 -13.197 1.00 87.56 103 ASP A N 1
ATOM 854 C CA . ASP A 1 103 ? 5.979 -2.900 -14.110 1.00 87.56 103 ASP A CA 1
ATOM 855 C C . ASP A 1 103 ? 4.683 -3.211 -13.359 1.00 87.56 103 ASP A C 1
ATOM 857 O O . ASP A 1 103 ? 3.629 -2.678 -13.700 1.00 87.56 103 ASP A O 1
ATOM 861 N N . PHE A 1 104 ? 4.769 -4.013 -12.292 1.00 88.94 104 PHE A N 1
ATOM 862 C CA . PHE A 1 104 ? 3.641 -4.280 -11.399 1.00 88.94 104 PHE A CA 1
ATOM 863 C C . PHE A 1 104 ? 3.109 -2.978 -10.788 1.00 88.94 104 PHE A C 1
ATOM 865 O O . PHE A 1 104 ? 1.917 -2.696 -10.862 1.00 88.94 104 PHE A O 1
ATOM 872 N N . CYS A 1 105 ? 3.993 -2.147 -10.235 1.00 89.75 105 CYS A N 1
ATOM 873 C CA . CYS A 1 105 ? 3.577 -0.903 -9.603 1.00 89.75 105 CYS A CA 1
ATOM 874 C C . CYS A 1 105 ? 3.037 0.117 -10.604 1.00 89.75 105 CYS A C 1
ATOM 876 O O . CYS A 1 105 ? 2.099 0.826 -10.263 1.00 89.75 105 CYS A O 1
ATOM 878 N N . LYS A 1 106 ? 3.566 0.164 -11.834 1.00 87.75 106 LYS A N 1
ATOM 879 C CA . LYS A 1 106 ? 3.004 0.993 -12.908 1.00 87.75 106 LYS A CA 1
ATOM 880 C C . LYS A 1 106 ? 1.578 0.577 -13.260 1.00 87.75 106 LYS A C 1
ATOM 882 O O . LYS A 1 106 ? 0.697 1.420 -13.279 1.00 87.75 106 LYS A O 1
ATOM 887 N N . GLN A 1 107 ? 1.331 -0.719 -13.453 1.00 87.88 107 GLN A N 1
ATOM 888 C CA . GLN A 1 107 ? -0.004 -1.238 -13.793 1.00 87.88 107 GLN A CA 1
ATOM 889 C C . GLN A 1 107 ? -1.062 -0.982 -12.708 1.00 87.88 107 GLN A C 1
ATOM 891 O O . GLN A 1 107 ? -2.260 -1.024 -12.984 1.00 87.88 107 GLN A O 1
ATOM 896 N N . HIS A 1 108 ? -0.629 -0.765 -11.467 1.00 84.50 108 HIS A N 1
ATOM 897 C CA . HIS A 1 108 ? -1.502 -0.544 -10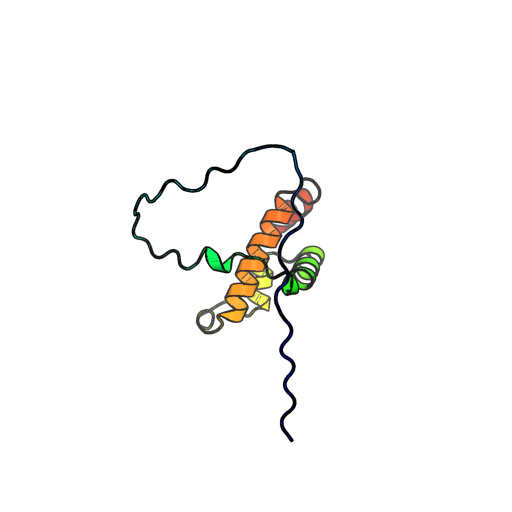.320 1.00 84.50 108 HIS A CA 1
ATOM 898 C C . HIS A 1 108 ? -1.485 0.907 -9.806 1.00 84.50 108 HIS A C 1
ATOM 900 O O . HIS A 1 108 ? -2.226 1.204 -8.879 1.00 84.50 108 HIS A O 1
ATOM 906 N N . ALA A 1 109 ? -0.682 1.812 -10.377 1.00 75.12 109 ALA A N 1
ATOM 907 C CA . ALA A 1 109 ? -0.656 3.225 -9.979 1.00 75.12 109 ALA A CA 1
ATOM 908 C C . ALA A 1 109 ? -1.858 4.025 -10.515 1.00 75.12 109 ALA A C 1
ATOM 910 O O . ALA A 1 109 ? -2.249 5.009 -9.896 1.00 75.12 109 ALA A O 1
ATOM 911 N N . ASP A 1 110 ? -2.446 3.577 -11.627 1.00 59.59 110 ASP A N 1
ATOM 912 C CA . ASP A 1 110 ? -3.521 4.272 -12.353 1.00 59.59 110 ASP A CA 1
ATOM 913 C C . ASP A 1 110 ? -4.939 3.776 -11.982 1.00 59.59 110 ASP A C 1
ATOM 915 O O . ASP A 1 110 ? -5.888 3.979 -12.742 1.00 59.59 110 ASP A O 1
ATOM 919 N N . LYS A 1 111 ? -5.085 3.075 -10.850 1.00 57.12 111 LYS A N 1
ATOM 920 C CA . LYS A 1 111 ? -6.363 2.554 -10.331 1.00 57.12 111 LYS A CA 1
ATOM 921 C C . LYS A 1 111 ? -6.912 3.441 -9.221 1.00 57.12 111 LYS A C 1
ATOM 923 O O . LYS A 1 111 ? -8.146 3.642 -9.219 1.00 57.12 111 LYS A O 1
#

Secondary structure (DSSP, 8-state):
------------------------------------SGGG-S--TTTHHHHHHHHHTT--HHHHHHHTT-SSGGGGG-HHHHHHHHHHHHHHHHHHTSGGGHHHHHHHHT-